Protein AF-A0A1V9VXI8-F1 (afdb_monomer_lite)

Foldseek 3Di:
DCLVVLLVVLVVVLVVLCCVCPPVVNVCVLVVNQWDDDPPPDIDGDDPPPCPPPVPDPVVNSRDPSSVVSVCVSPVPDDPDVDDDDDDD

Radius of gyration: 17.96 Å; chains: 1; bounding box: 34×27×50 Å

Structure (mmCIF, N/CA/C/O backbone):
data_AF-A0A1V9VXI8-F1
#
_entry.id   AF-A0A1V9VXI8-F1
#
loop_
_atom_site.group_PDB
_atom_site.id
_atom_site.type_symbol
_atom_site.label_atom_id
_atom_site.label_alt_id
_atom_site.label_comp_id
_atom_site.label_asym_id
_atom_site.label_entity_id
_atom_site.label_seq_id
_atom_site.pdbx_PDB_ins_code
_atom_site.Cartn_x
_atom_site.Cartn_y
_atom_site.Cartn_z
_atom_site.occupancy
_atom_site.B_iso_or_equiv
_atom_site.auth_seq_id
_atom_site.auth_comp_id
_atom_site.auth_asym_id
_atom_site.auth_atom_id
_atom_site.pdbx_PDB_model_num
ATOM 1 N N . MET A 1 1 ? -23.175 -10.950 21.168 1.00 43.38 1 MET A N 1
ATOM 2 C CA . MET A 1 1 ? -22.484 -11.670 20.072 1.00 43.38 1 MET A CA 1
ATOM 3 C C . MET A 1 1 ? -22.601 -10.862 18.774 1.00 43.38 1 MET A C 1
ATOM 5 O O . MET A 1 1 ? -23.091 -11.370 17.781 1.00 43.38 1 MET A O 1
ATOM 9 N N . ALA A 1 2 ? -22.227 -9.580 18.820 1.00 47.97 2 ALA A N 1
ATOM 10 C CA . ALA A 1 2 ? -22.309 -8.634 17.697 1.00 47.97 2 ALA A CA 1
ATOM 11 C C . ALA A 1 2 ? -21.045 -7.758 17.634 1.00 47.97 2 ALA A C 1
ATOM 13 O O . ALA A 1 2 ? -20.579 -7.487 16.540 1.00 47.97 2 ALA A O 1
ATOM 14 N N . ALA A 1 3 ? -20.446 -7.457 18.799 1.00 46.16 3 ALA A N 1
ATOM 15 C CA . ALA A 1 3 ? -19.145 -6.796 18.935 1.00 46.16 3 ALA A CA 1
ATOM 16 C C . ALA A 1 3 ? -18.062 -7.444 18.049 1.00 46.16 3 ALA A C 1
ATOM 18 O O . ALA A 1 3 ? -17.712 -6.885 17.026 1.00 46.16 3 ALA A O 1
ATOM 19 N N . ALA A 1 4 ? -17.698 -8.711 18.285 1.00 53.19 4 ALA A N 1
ATOM 20 C CA . ALA A 1 4 ? -16.614 -9.382 17.546 1.00 53.19 4 ALA A CA 1
ATOM 21 C C . ALA A 1 4 ? -16.738 -9.431 15.999 1.00 53.19 4 ALA A C 1
ATOM 23 O O . ALA A 1 4 ? -15.779 -9.800 15.328 1.00 53.19 4 ALA A O 1
ATOM 24 N N . ALA A 1 5 ? -17.904 -9.128 15.415 1.00 56.69 5 ALA A N 1
ATOM 25 C CA . ALA A 1 5 ? -18.074 -9.070 13.962 1.00 56.69 5 ALA A CA 1
ATOM 26 C C . ALA A 1 5 ? -17.720 -7.692 13.367 1.00 56.69 5 ALA A C 1
ATOM 28 O O . ALA A 1 5 ? -17.315 -7.627 12.203 1.00 56.69 5 ALA A O 1
ATOM 29 N N . ALA A 1 6 ? -17.867 -6.609 14.136 1.00 59.97 6 ALA A N 1
ATOM 30 C CA . ALA A 1 6 ? -17.541 -5.254 13.696 1.00 59.97 6 ALA A CA 1
ATOM 31 C C . ALA A 1 6 ? -16.016 -5.043 13.648 1.00 59.97 6 ALA A C 1
ATOM 33 O O . ALA A 1 6 ? -15.517 -4.601 12.612 1.00 59.97 6 ALA A O 1
ATOM 34 N N . ASP A 1 7 ? -15.282 -5.518 14.657 1.00 70.06 7 ASP A N 1
ATOM 35 C CA . ASP A 1 7 ? -13.812 -5.528 14.710 1.00 70.06 7 ASP A CA 1
ATOM 36 C C . ASP A 1 7 ? -13.199 -6.255 13.502 1.00 70.06 7 ASP A C 1
ATOM 38 O O . ASP A 1 7 ? -12.383 -5.710 12.758 1.00 70.06 7 ASP A O 1
ATOM 42 N N . LEU A 1 8 ? -13.690 -7.462 13.200 1.00 81.06 8 LEU A N 1
ATOM 43 C CA . LEU A 1 8 ? -13.249 -8.210 12.018 1.00 81.06 8 LEU A CA 1
ATOM 44 C C . LEU A 1 8 ? -13.532 -7.449 10.717 1.00 81.06 8 LEU A C 1
ATOM 46 O O . LEU A 1 8 ? -12.694 -7.441 9.816 1.00 81.06 8 LEU A O 1
ATOM 50 N N . THR A 1 9 ? -14.690 -6.794 10.612 1.00 85.06 9 THR A N 1
ATOM 51 C CA . THR A 1 9 ? -15.060 -6.014 9.421 1.00 85.06 9 THR A CA 1
ATOM 52 C C . THR A 1 9 ? -14.133 -4.813 9.235 1.00 85.06 9 THR A C 1
ATOM 54 O O . THR A 1 9 ? -13.624 -4.608 8.131 1.00 85.06 9 THR A O 1
ATOM 57 N N . ALA A 1 10 ? -13.835 -4.084 10.313 1.00 82.38 10 ALA A N 1
ATOM 58 C CA . ALA A 1 10 ? -12.895 -2.966 10.309 1.00 82.38 10 ALA A CA 1
ATOM 59 C C . ALA A 1 10 ? -11.485 -3.412 9.881 1.00 82.38 10 ALA A C 1
ATOM 61 O O . ALA A 1 10 ? -10.855 -2.779 9.029 1.00 82.38 10 ALA A O 1
ATOM 62 N N . ILE A 1 11 ? -11.020 -4.557 10.394 1.00 84.44 11 ILE A N 1
ATOM 63 C CA . ILE A 1 11 ? -9.741 -5.166 10.006 1.00 84.44 11 ILE A CA 1
ATOM 64 C C . ILE A 1 11 ? -9.729 -5.526 8.514 1.00 84.44 11 ILE A C 1
ATOM 66 O O . ILE A 1 11 ? -8.735 -5.271 7.82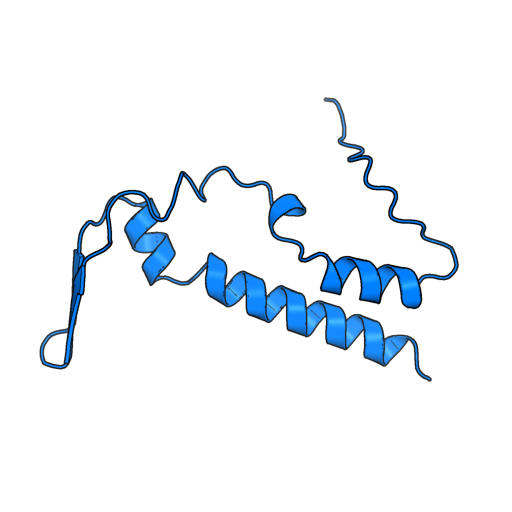7 1.00 84.44 11 ILE A O 1
ATOM 70 N N . TYR A 1 12 ? -10.798 -6.122 7.983 1.00 87.25 12 TYR A N 1
ATOM 71 C CA . TYR A 1 12 ? -10.864 -6.476 6.561 1.00 87.25 12 TYR A CA 1
ATOM 72 C C . TYR A 1 12 ? -10.854 -5.245 5.654 1.00 87.25 12 TYR A C 1
ATOM 74 O O . TYR A 1 12 ? -10.150 -5.243 4.641 1.00 87.25 12 TYR A O 1
ATOM 82 N N . GLU A 1 13 ? -11.589 -4.199 6.020 1.00 84.38 13 GLU A N 1
ATOM 83 C CA . GLU A 1 13 ? -11.659 -2.966 5.240 1.00 84.38 13 GLU A CA 1
ATOM 84 C C . GLU A 1 13 ? -10.321 -2.214 5.243 1.00 84.38 13 GLU A C 1
ATOM 86 O O . GLU A 1 13 ? -9.820 -1.826 4.182 1.00 84.38 13 GLU A O 1
ATOM 91 N N . PHE A 1 14 ? -9.672 -2.110 6.406 1.00 86.25 14 PHE A N 1
ATOM 92 C CA . PHE A 1 14 ? -8.343 -1.514 6.499 1.00 86.25 14 PHE A CA 1
ATOM 93 C C . PHE A 1 14 ? -7.299 -2.305 5.700 1.00 86.25 14 PHE A C 1
ATOM 95 O O . PHE A 1 14 ? -6.516 -1.726 4.945 1.00 86.25 14 PHE A O 1
ATOM 102 N N . ASN A 1 15 ? -7.320 -3.639 5.785 1.00 85.50 15 ASN A N 1
ATOM 103 C CA . ASN A 1 15 ? -6.416 -4.487 5.007 1.00 85.50 15 ASN A CA 1
ATOM 104 C C . ASN A 1 15 ? -6.621 -4.325 3.496 1.00 85.50 15 ASN A C 1
ATOM 106 O O . ASN A 1 15 ? -5.640 -4.267 2.751 1.00 85.50 15 ASN A O 1
ATOM 110 N N . ALA A 1 16 ? -7.869 -4.220 3.031 1.00 86.62 16 ALA A N 1
ATOM 111 C CA . ALA A 1 16 ? -8.153 -3.969 1.620 1.00 86.62 16 ALA A CA 1
ATOM 112 C C . ALA A 1 16 ? -7.525 -2.646 1.154 1.00 86.62 16 ALA A C 1
ATOM 114 O O . ALA A 1 16 ? -6.906 -2.594 0.087 1.00 86.62 16 ALA A O 1
ATOM 115 N N . TYR A 1 17 ? -7.609 -1.603 1.981 1.00 84.50 17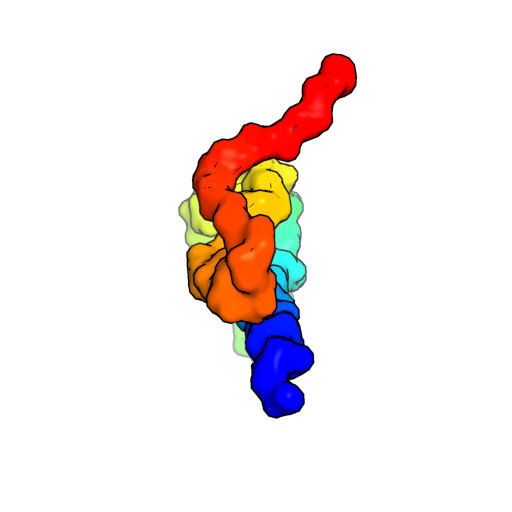 TYR A N 1
ATOM 116 C CA . TYR A 1 17 ? -6.990 -0.314 1.693 1.00 84.50 17 TYR A CA 1
ATOM 117 C C . TYR A 1 17 ? -5.454 -0.391 1.675 1.00 84.50 17 TYR A C 1
ATOM 119 O O . TYR A 1 17 ? -4.817 0.084 0.729 1.00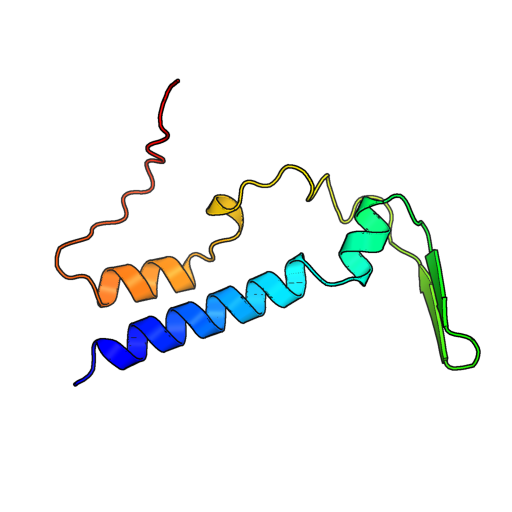 84.50 17 TYR A O 1
ATOM 127 N N . LEU A 1 18 ? -4.842 -1.070 2.651 1.00 83.88 18 LEU A N 1
ATOM 128 C CA . LEU A 1 18 ? -3.388 -1.266 2.697 1.00 83.88 18 LEU A CA 1
ATOM 129 C C . LEU A 1 18 ? -2.856 -2.005 1.468 1.00 83.88 18 LEU A C 1
ATOM 131 O O . LEU A 1 18 ? -1.821 -1.616 0.927 1.00 83.88 18 LEU A O 1
ATOM 135 N N . VAL A 1 19 ? -3.564 -3.032 0.991 1.00 85.12 19 VAL A N 1
ATOM 136 C CA . VAL A 1 19 ? -3.180 -3.767 -0.224 1.00 85.12 19 VAL A CA 1
ATOM 137 C C . VAL A 1 19 ? -3.186 -2.847 -1.446 1.00 85.12 19 VAL A C 1
ATOM 139 O O . VAL A 1 19 ? -2.296 -2.947 -2.290 1.00 85.12 19 VAL A O 1
ATOM 142 N N . ILE A 1 20 ? -4.133 -1.910 -1.536 1.00 83.50 20 ILE A N 1
ATOM 143 C CA . ILE A 1 20 ? -4.168 -0.921 -2.622 1.00 83.50 20 ILE A CA 1
ATOM 144 C C . ILE A 1 20 ? -2.976 0.032 -2.515 1.00 83.50 20 ILE A C 1
ATOM 146 O O . ILE A 1 20 ? -2.314 0.296 -3.518 1.00 83.50 20 ILE A O 1
ATOM 150 N N . VAL A 1 21 ? -2.666 0.530 -1.320 1.00 80.12 21 VAL A N 1
ATOM 151 C CA . VAL A 1 21 ? -1.606 1.529 -1.119 1.00 80.12 21 VAL A CA 1
ATOM 152 C C . VAL A 1 21 ? -0.207 0.926 -1.288 1.00 80.12 21 VAL A C 1
ATOM 154 O O . VAL A 1 21 ? 0.628 1.503 -1.996 1.00 80.12 21 VAL A O 1
ATOM 157 N N . TYR A 1 22 ? 0.048 -0.234 -0.681 1.00 81.06 22 TYR A N 1
ATOM 158 C CA . TYR A 1 22 ? 1.362 -0.886 -0.592 1.00 81.06 22 TYR A CA 1
ATOM 159 C C . TYR A 1 22 ? 1.595 -1.992 -1.627 1.00 81.06 22 TYR A C 1
ATOM 161 O O . TYR A 1 22 ? 2.497 -2.813 -1.465 1.00 81.06 22 TYR A O 1
ATOM 169 N N . ASN A 1 23 ? 0.830 -2.012 -2.719 1.00 84.81 23 ASN A N 1
ATOM 170 C CA . ASN A 1 23 ? 1.110 -2.941 -3.807 1.00 84.81 23 ASN A CA 1
ATOM 171 C C . ASN A 1 23 ? 2.499 -2.694 -4.440 1.00 84.81 23 ASN A C 1
ATOM 173 O O . ASN A 1 23 ? 3.044 -1.583 -4.428 1.00 84.81 23 ASN A O 1
ATOM 177 N N . ASP A 1 24 ? 3.053 -3.737 -5.060 1.00 84.38 24 ASP A N 1
ATOM 178 C CA . ASP A 1 24 ? 4.385 -3.691 -5.676 1.00 84.38 24 ASP A CA 1
ATOM 179 C C . ASP A 1 24 ? 4.498 -2.670 -6.815 1.00 84.38 24 ASP A C 1
ATOM 181 O O . ASP A 1 24 ? 5.563 -2.096 -7.033 1.00 84.38 24 ASP A O 1
ATOM 185 N N . THR A 1 25 ? 3.402 -2.389 -7.519 1.00 82.81 25 THR A N 1
ATOM 186 C CA . THR A 1 25 ? 3.376 -1.400 -8.607 1.00 82.81 25 THR A CA 1
ATOM 187 C C . THR A 1 25 ? 3.608 0.016 -8.067 1.00 82.81 25 THR A C 1
ATOM 189 O O . THR A 1 25 ? 4.448 0.752 -8.587 1.00 82.81 25 THR A O 1
ATOM 192 N N . ASN A 1 26 ? 2.956 0.366 -6.958 1.00 81.62 26 ASN A N 1
ATOM 193 C CA . ASN A 1 26 ? 3.160 1.625 -6.251 1.00 81.62 26 ASN A CA 1
ATOM 194 C C . ASN A 1 26 ? 4.552 1.681 -5.619 1.00 81.62 26 ASN A C 1
ATOM 196 O O . ASN A 1 26 ? 5.204 2.723 -5.672 1.00 81.62 26 ASN A O 1
ATOM 200 N N . LYS A 1 27 ? 5.043 0.567 -5.061 1.00 83.19 27 LYS A N 1
ATOM 201 C CA . LYS A 1 27 ? 6.410 0.468 -4.528 1.00 83.19 27 LYS A CA 1
ATOM 202 C C . LYS A 1 27 ? 7.461 0.768 -5.600 1.00 83.19 27 LYS A C 1
ATOM 204 O O . LYS A 1 27 ? 8.379 1.541 -5.344 1.00 83.19 27 LYS A O 1
ATOM 209 N N . MET A 1 28 ? 7.313 0.208 -6.800 1.00 85.00 28 MET A N 1
ATOM 210 C CA . MET A 1 28 ? 8.206 0.483 -7.931 1.00 85.00 28 MET A CA 1
ATOM 211 C C . MET A 1 28 ? 8.171 1.960 -8.335 1.00 85.00 28 MET A C 1
ATOM 213 O O . MET A 1 28 ? 9.224 2.564 -8.541 1.00 85.00 28 MET A O 1
ATOM 217 N N . GLN A 1 29 ? 6.984 2.570 -8.375 1.00 81.06 29 GLN A N 1
ATOM 218 C CA . GLN A 1 29 ? 6.861 4.001 -8.649 1.00 81.06 29 GLN A CA 1
ATOM 219 C C . GLN A 1 29 ? 7.550 4.857 -7.567 1.00 81.06 29 GLN A C 1
ATOM 221 O O . GLN A 1 29 ? 8.263 5.799 -7.909 1.00 81.06 29 GLN A O 1
ATOM 226 N N . ARG A 1 30 ? 7.419 4.508 -6.275 1.00 77.94 30 ARG A N 1
ATOM 227 C CA . ARG A 1 30 ? 8.127 5.184 -5.161 1.00 77.94 30 ARG A CA 1
ATOM 228 C C . ARG A 1 30 ? 9.651 5.092 -5.284 1.00 77.94 30 ARG A C 1
ATOM 230 O O . ARG A 1 30 ? 10.352 5.988 -4.833 1.00 77.94 30 ARG A O 1
ATOM 237 N N . GLN A 1 31 ? 10.164 4.026 -5.897 1.00 81.69 31 GLN A N 1
ATOM 238 C CA . GLN A 1 31 ? 11.594 3.839 -6.175 1.00 81.69 31 GLN A CA 1
ATOM 239 C C . GLN A 1 31 ? 12.074 4.606 -7.422 1.00 81.69 31 GLN A C 1
ATOM 241 O O . GLN A 1 31 ? 13.232 4.476 -7.810 1.00 81.69 31 GLN A O 1
ATOM 246 N N . GLY A 1 32 ? 11.204 5.398 -8.058 1.00 79.50 32 GLY A N 1
ATOM 247 C CA . GLY A 1 32 ? 11.544 6.204 -9.231 1.00 79.50 32 GLY A CA 1
ATOM 248 C C . GLY A 1 32 ? 11.480 5.446 -10.559 1.00 79.50 32 GLY A C 1
ATOM 249 O O . GLY A 1 32 ? 11.953 5.953 -11.575 1.00 79.50 32 GLY A O 1
ATOM 250 N N . ILE A 1 33 ? 10.895 4.242 -10.595 1.00 83.31 33 ILE A N 1
ATOM 251 C CA . ILE A 1 33 ? 10.681 3.519 -11.854 1.00 83.31 33 ILE A CA 1
ATOM 252 C C . ILE A 1 33 ? 9.575 4.235 -12.634 1.00 83.31 33 ILE A C 1
ATOM 254 O O . ILE A 1 33 ? 8.452 4.340 -12.155 1.00 83.31 33 ILE A O 1
ATOM 258 N N . ALA A 1 34 ? 9.875 4.704 -13.849 1.00 81.94 34 ALA A N 1
ATOM 259 C CA . ALA A 1 34 ? 8.915 5.411 -14.710 1.00 81.94 34 ALA A CA 1
ATOM 260 C C . ALA A 1 34 ? 7.991 4.467 -15.509 1.00 81.94 34 ALA A C 1
ATOM 262 O O . ALA A 1 34 ? 6.872 4.827 -15.887 1.00 81.94 34 ALA A O 1
ATOM 263 N N . SER A 1 35 ? 8.445 3.240 -15.768 1.00 85.00 35 SER A N 1
ATOM 264 C CA . SER A 1 35 ? 7.671 2.207 -16.459 1.00 85.00 35 SER A CA 1
ATOM 265 C C . SER A 1 35 ? 8.291 0.830 -16.267 1.00 85.00 35 SER A C 1
ATOM 267 O O . SER A 1 35 ? 9.514 0.720 -16.201 1.00 85.00 35 SER A O 1
ATOM 269 N N . PHE A 1 36 ? 7.468 -0.215 -16.280 1.00 87.88 36 PHE A N 1
ATOM 270 C CA . PHE A 1 36 ? 7.919 -1.607 -16.338 1.00 87.88 36 PHE A CA 1
ATOM 271 C C . PHE A 1 36 ? 7.087 -2.390 -17.358 1.00 87.88 36 PHE A C 1
ATOM 273 O O . PHE A 1 36 ? 5.966 -2.012 -17.701 1.00 87.88 36 PHE A O 1
ATOM 280 N N . SER A 1 37 ? 7.629 -3.489 -17.875 1.00 89.75 37 SER A N 1
ATOM 281 C CA . SER A 1 37 ? 6.929 -4.350 -18.831 1.00 89.75 37 SER A CA 1
ATOM 282 C C . SER A 1 37 ? 7.065 -5.811 -18.451 1.00 89.75 37 SER A C 1
ATOM 284 O O . SER A 1 37 ? 8.153 -6.256 -18.094 1.00 89.75 37 SER A O 1
ATOM 286 N N . VAL A 1 38 ? 5.976 -6.559 -18.606 1.00 86.94 38 VAL A N 1
ATOM 287 C CA . VAL A 1 38 ? 5.972 -8.017 -18.492 1.00 86.94 38 VAL A CA 1
ATOM 288 C C . VAL A 1 38 ? 5.942 -8.592 -19.905 1.00 86.94 38 VAL A C 1
ATOM 290 O O . VAL A 1 38 ? 4.988 -8.360 -20.656 1.00 86.94 38 VAL A O 1
ATOM 293 N N . THR A 1 39 ? 7.003 -9.308 -20.281 1.00 91.44 39 THR A N 1
ATOM 294 C CA . THR A 1 39 ? 7.164 -9.888 -21.622 1.00 91.44 39 THR A CA 1
ATOM 295 C C . THR A 1 39 ? 5.958 -10.753 -21.991 1.00 91.44 39 THR A C 1
ATOM 297 O O . THR A 1 39 ? 5.562 -11.627 -21.228 1.00 91.44 39 THR A O 1
ATOM 300 N N . GLY A 1 40 ? 5.370 -10.499 -23.164 1.00 88.31 40 GLY A N 1
ATOM 301 C CA . GLY A 1 40 ? 4.217 -11.248 -23.678 1.00 88.31 40 GLY A CA 1
ATOM 302 C C . GLY A 1 40 ? 2.861 -10.878 -23.067 1.00 88.31 40 GLY A C 1
ATOM 303 O O . GLY A 1 40 ? 1.852 -11.422 -23.503 1.00 88.31 40 GLY A O 1
ATOM 304 N N . VAL A 1 41 ? 2.812 -9.954 -22.100 1.00 89.56 41 VAL A N 1
ATOM 305 C CA . VAL A 1 41 ? 1.564 -9.549 -21.433 1.00 89.56 41 VAL A CA 1
ATOM 306 C C . VAL A 1 41 ? 1.245 -8.085 -21.714 1.00 89.56 41 VAL A C 1
ATOM 308 O O . VAL A 1 41 ? 0.284 -7.791 -22.424 1.00 89.56 41 VAL A O 1
ATOM 311 N N . ARG A 1 42 ? 2.020 -7.147 -21.144 1.00 86.94 42 ARG A N 1
ATOM 312 C CA . ARG A 1 42 ? 1.735 -5.706 -21.238 1.00 86.94 42 ARG A CA 1
ATOM 313 C C . ARG A 1 42 ? 2.892 -4.840 -20.733 1.00 86.94 42 ARG A C 1
ATOM 315 O O . ARG A 1 42 ? 3.657 -5.245 -19.860 1.00 86.94 42 ARG A O 1
ATOM 322 N N . SER A 1 43 ? 2.972 -3.614 -21.247 1.00 85.19 43 SER A N 1
ATOM 323 C CA . SER A 1 43 ? 3.792 -2.528 -20.700 1.00 85.19 43 SER A CA 1
ATOM 324 C C . SER A 1 43 ? 2.952 -1.569 -19.855 1.00 85.19 43 SER A C 1
ATOM 326 O O . SER A 1 43 ? 1.879 -1.144 -20.294 1.00 85.19 43 SER A O 1
ATOM 328 N N . PHE A 1 44 ? 3.471 -1.169 -18.700 1.00 84.94 44 PHE A N 1
ATOM 329 C CA . PHE A 1 44 ? 2.857 -0.218 -17.780 1.00 84.94 44 PHE A CA 1
ATOM 330 C C . PHE A 1 44 ? 3.726 1.035 -17.700 1.00 84.94 44 PHE A C 1
ATOM 332 O O . PHE A 1 44 ? 4.931 0.948 -17.471 1.00 84.94 44 PHE A O 1
ATOM 339 N N . LYS A 1 45 ? 3.120 2.205 -17.908 1.00 84.62 45 LYS A N 1
ATOM 340 C CA . LYS A 1 45 ? 3.770 3.504 -17.714 1.00 84.62 45 LYS A CA 1
ATOM 341 C C . LYS A 1 45 ? 3.058 4.241 -16.596 1.00 84.62 45 LYS A C 1
ATOM 343 O O . LYS A 1 45 ? 1.827 4.294 -16.596 1.00 84.62 45 LYS A O 1
ATOM 348 N N . PHE A 1 46 ? 3.824 4.809 -15.675 1.00 79.75 46 PHE A N 1
ATOM 349 C CA . PHE A 1 46 ? 3.258 5.629 -14.617 1.00 79.75 46 PHE A CA 1
ATOM 350 C C . PHE A 1 46 ? 2.957 7.024 -15.156 1.00 79.75 46 PHE A C 1
ATOM 352 O O . PHE A 1 46 ? 3.726 7.585 -15.938 1.00 79.75 46 PHE A O 1
ATOM 359 N N . LYS A 1 47 ? 1.817 7.585 -14.751 1.00 74.69 47 LYS A N 1
ATOM 360 C CA . LYS A 1 47 ? 1.537 9.002 -14.967 1.00 74.69 47 LYS A CA 1
ATOM 361 C C . LYS A 1 47 ? 2.329 9.788 -13.923 1.00 74.69 47 LYS A C 1
ATOM 363 O O . LYS A 1 47 ? 2.290 9.455 -12.738 1.00 74.69 47 LYS A O 1
ATOM 368 N N . GLU A 1 48 ? 3.066 10.788 -14.384 1.00 61.94 48 GLU A N 1
ATOM 369 C CA . GLU A 1 48 ? 3.923 11.643 -13.563 1.00 61.94 48 GLU A CA 1
ATOM 370 C C . GLU A 1 48 ? 3.134 12.213 -12.365 1.00 61.94 48 GLU A C 1
ATOM 372 O O . GLU A 1 48 ? 1.997 12.663 -12.521 1.00 61.94 48 GLU A O 1
ATOM 377 N N . ASN A 1 49 ? 3.722 12.128 -11.166 1.00 54.25 49 ASN A N 1
ATOM 378 C CA . ASN A 1 49 ? 3.224 12.657 -9.884 1.00 54.25 49 ASN A CA 1
ATOM 379 C C . ASN A 1 49 ? 1.992 12.008 -9.221 1.00 54.25 49 ASN A C 1
ATOM 381 O O . ASN A 1 49 ? 1.495 12.551 -8.239 1.00 54.25 49 ASN A O 1
ATOM 385 N N . ASN A 1 50 ? 1.516 10.833 -9.648 1.00 54.81 50 ASN A N 1
ATOM 386 C CA . ASN A 1 50 ? 0.358 10.207 -8.972 1.00 54.81 50 ASN A CA 1
ATOM 387 C C . ASN A 1 50 ? 0.671 9.596 -7.591 1.00 54.81 50 ASN A C 1
ATOM 389 O O . ASN A 1 50 ? -0.219 9.129 -6.889 1.00 54.81 50 ASN A O 1
ATOM 393 N N . VAL A 1 51 ? 1.950 9.573 -7.229 1.00 54.25 51 VAL A N 1
ATOM 394 C CA . VAL A 1 51 ? 2.449 9.108 -5.944 1.00 54.25 51 VAL A CA 1
ATOM 395 C C . VAL A 1 51 ? 3.351 10.224 -5.419 1.00 54.25 51 VAL A C 1
ATOM 397 O O . VAL A 1 51 ? 4.573 10.131 -5.500 1.00 54.25 51 VAL A O 1
ATOM 400 N N . PHE A 1 52 ? 2.747 11.329 -4.966 1.00 53.56 52 PHE A N 1
ATOM 401 C CA . PHE A 1 52 ? 3.436 12.276 -4.084 1.00 53.56 52 PHE A CA 1
ATOM 402 C C . PHE A 1 52 ? 3.917 11.456 -2.893 1.00 53.56 52 PHE A C 1
ATOM 404 O O . PHE A 1 52 ? 3.081 10.908 -2.186 1.00 53.56 52 PHE A O 1
ATOM 411 N N . SER A 1 53 ? 5.231 11.238 -2.795 1.00 48.66 53 SER A N 1
ATOM 412 C CA . SER A 1 53 ? 5.920 10.696 -1.620 1.00 48.66 53 SER A CA 1
ATOM 413 C C . SER A 1 53 ? 5.039 9.852 -0.682 1.00 48.66 53 SER A C 1
ATOM 415 O O . SER A 1 53 ? 4.877 10.154 0.490 1.00 48.66 53 SER A O 1
ATOM 417 N N . THR A 1 54 ? 4.543 8.692 -1.119 1.00 49.19 54 THR A N 1
ATOM 418 C CA . THR A 1 54 ? 3.967 7.704 -0.171 1.00 49.19 54 THR A CA 1
ATOM 419 C C . THR A 1 54 ? 5.052 7.061 0.715 1.00 49.19 54 THR A C 1
ATOM 421 O O . THR A 1 54 ? 4.845 6.031 1.350 1.00 49.19 54 THR A O 1
ATOM 424 N N . ILE A 1 55 ? 6.245 7.653 0.733 1.00 49.78 55 ILE A N 1
ATOM 425 C CA . ILE A 1 55 ? 7.287 7.456 1.734 1.00 49.78 55 ILE A CA 1
ATOM 426 C C . ILE A 1 55 ? 6.964 8.278 3.003 1.00 49.78 55 ILE A C 1
ATOM 428 O O . ILE A 1 55 ? 7.488 7.953 4.060 1.00 49.78 55 ILE A O 1
ATOM 432 N N . GLU A 1 56 ? 6.069 9.274 2.937 1.00 53.50 56 GLU A N 1
ATOM 433 C CA . GLU A 1 56 ? 5.861 10.247 4.023 1.00 53.50 56 GLU A CA 1
ATOM 434 C C . GLU A 1 56 ? 4.427 10.355 4.549 1.00 53.50 56 GLU A C 1
ATOM 436 O O . GLU A 1 56 ? 4.231 11.028 5.555 1.00 53.50 56 GLU A O 1
ATOM 441 N N . GLN A 1 57 ? 3.428 9.701 3.940 1.00 64.12 57 GLN A N 1
ATOM 442 C CA . GLN A 1 57 ? 2.097 9.694 4.553 1.00 64.12 57 GLN A CA 1
ATOM 443 C C . GLN A 1 57 ? 2.136 8.855 5.836 1.00 64.12 57 GLN A C 1
ATOM 445 O O . GLN A 1 57 ? 2.429 7.653 5.761 1.00 64.12 57 GLN A O 1
ATOM 450 N N . PRO A 1 58 ? 1.879 9.455 7.010 1.00 70.00 58 PRO A N 1
ATOM 451 C CA . PRO A 1 58 ? 1.847 8.720 8.260 1.00 70.00 58 PRO A CA 1
ATOM 452 C C . PRO A 1 58 ? 0.745 7.662 8.195 1.00 70.00 58 PRO A C 1
ATOM 454 O O . PRO A 1 58 ? -0.298 7.859 7.575 1.00 70.00 58 PRO A O 1
ATOM 457 N N . LEU A 1 59 ? 0.962 6.520 8.852 1.00 69.88 59 LEU A N 1
ATOM 458 C CA . LEU A 1 59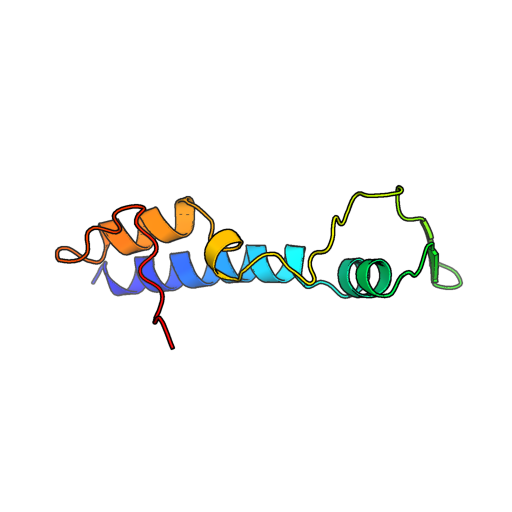 ? 0.001 5.410 8.849 1.00 69.88 59 LEU A CA 1
ATOM 459 C C . LEU A 1 59 ? -1.396 5.851 9.322 1.00 69.88 59 LEU A C 1
ATOM 461 O O . LEU A 1 59 ? -2.389 5.298 8.866 1.00 69.88 59 LEU A O 1
ATOM 465 N N . SER A 1 60 ? -1.465 6.874 10.177 1.00 72.75 60 SER A N 1
ATOM 466 C CA . SER A 1 60 ? -2.706 7.507 10.628 1.00 72.75 60 SER A CA 1
ATOM 467 C C . SER A 1 60 ? -3.527 8.135 9.497 1.00 72.75 60 SER A C 1
ATOM 469 O O . SER A 1 60 ? -4.748 8.069 9.551 1.00 72.75 60 SER A O 1
ATOM 471 N N . GLU A 1 61 ? -2.897 8.687 8.457 1.00 75.75 61 GLU A N 1
ATOM 472 C CA . GLU A 1 61 ? -3.594 9.208 7.267 1.00 75.75 61 GLU A CA 1
ATOM 473 C C . GLU A 1 61 ? -4.109 8.094 6.348 1.00 75.75 61 GLU A C 1
ATOM 475 O O . GLU A 1 61 ? -4.938 8.336 5.472 1.00 75.75 61 GLU A O 1
ATOM 480 N N . LEU A 1 62 ? -3.603 6.871 6.518 1.00 76.38 62 LEU A N 1
ATOM 481 C CA . LEU A 1 62 ? -4.021 5.717 5.730 1.00 76.38 62 LEU A CA 1
ATOM 482 C C . LEU A 1 62 ? -5.205 4.977 6.352 1.00 76.38 62 LEU A C 1
ATOM 484 O O . LEU A 1 62 ? -5.689 4.032 5.734 1.00 76.38 62 LEU A O 1
ATOM 488 N N . ILE A 1 63 ? -5.655 5.363 7.549 1.00 81.50 63 ILE A N 1
ATOM 489 C CA . ILE A 1 63 ? -6.829 4.772 8.192 1.00 81.50 63 ILE A CA 1
ATOM 490 C C . ILE A 1 63 ? -8.080 5.441 7.604 1.00 81.50 63 ILE A C 1
ATOM 492 O O . ILE A 1 63 ? -8.262 6.641 7.796 1.00 81.50 63 ILE A O 1
ATOM 496 N N . PRO A 1 64 ? -8.950 4.705 6.890 1.00 81.69 64 PRO A N 1
ATOM 497 C CA . PRO A 1 64 ? -10.177 5.267 6.342 1.00 81.69 64 PRO A CA 1
ATOM 498 C C . PRO A 1 64 ? -11.164 5.683 7.439 1.00 81.69 64 PRO A C 1
ATOM 500 O O . PRO A 1 64 ? -11.310 4.988 8.446 1.00 81.69 64 PRO A O 1
ATOM 503 N N . ASP A 1 65 ? -11.937 6.742 7.189 1.00 81.94 65 ASP A N 1
ATOM 504 C CA . ASP A 1 65 ? -12.994 7.203 8.105 1.00 81.94 65 ASP A CA 1
ATOM 505 C C . ASP A 1 65 ? -14.049 6.122 8.396 1.00 81.94 65 ASP A C 1
ATOM 507 O O . ASP A 1 65 ? -14.645 6.109 9.472 1.00 81.94 65 ASP A O 1
ATOM 511 N N . SER A 1 66 ? -14.284 5.201 7.456 1.00 82.94 66 SER A N 1
ATOM 512 C CA . SER A 1 66 ? -15.188 4.060 7.643 1.00 82.94 66 SER A CA 1
ATOM 513 C C . SER A 1 66 ? -14.688 3.090 8.714 1.00 82.94 66 SER A C 1
ATOM 515 O O . SER A 1 66 ? -15.476 2.619 9.530 1.00 82.94 66 SER A O 1
ATOM 517 N N . VAL A 1 67 ? -13.376 2.847 8.767 1.00 82.25 67 VAL A N 1
ATOM 518 C CA . VAL A 1 67 ? -12.741 2.001 9.786 1.00 82.25 67 VAL A CA 1
ATOM 519 C C . VAL A 1 67 ? -12.856 2.660 11.160 1.00 82.25 67 VAL A C 1
ATOM 521 O O . VAL A 1 67 ? -13.198 1.985 12.128 1.00 82.25 67 VAL A O 1
ATOM 524 N N . LEU A 1 68 ? -12.648 3.979 11.247 1.00 80.88 68 LEU A N 1
ATOM 525 C CA . LEU A 1 68 ? -12.811 4.728 12.501 1.00 80.88 68 LEU A CA 1
ATOM 526 C C . LEU A 1 68 ? -14.256 4.663 13.018 1.00 80.88 68 LEU A C 1
ATOM 528 O O . LEU A 1 68 ? -14.467 4.388 14.195 1.00 80.88 68 LEU A O 1
ATOM 532 N N . GLN A 1 69 ? -15.246 4.827 12.136 1.00 81.94 69 GLN A N 1
ATOM 533 C CA . GLN A 1 69 ? -16.665 4.718 12.496 1.00 81.94 69 GLN A CA 1
ATOM 534 C C . GLN A 1 69 ? -17.041 3.319 12.997 1.00 81.94 69 GLN A C 1
ATOM 536 O O . GLN A 1 69 ? -17.812 3.196 13.947 1.00 81.94 69 GLN A O 1
ATOM 541 N N . LEU A 1 70 ? -16.497 2.259 12.387 1.00 81.19 70 LEU A N 1
ATOM 542 C CA . LEU A 1 70 ? -16.727 0.886 12.848 1.00 81.19 70 LEU A CA 1
ATOM 543 C C . LEU A 1 70 ? -16.166 0.663 14.262 1.00 81.19 70 LEU A C 1
ATOM 545 O O . LEU A 1 70 ? -16.829 0.029 15.081 1.00 81.19 70 LEU A O 1
ATOM 549 N N . ILE A 1 71 ? -14.992 1.228 14.560 1.00 77.44 71 ILE A N 1
ATOM 550 C CA . ILE A 1 71 ? -14.354 1.131 15.881 1.00 77.44 71 ILE A CA 1
ATOM 551 C C . ILE A 1 71 ? -15.137 1.922 16.943 1.00 77.44 71 ILE A C 1
ATOM 553 O O . ILE A 1 71 ? -15.335 1.409 18.046 1.00 77.44 71 ILE A O 1
ATOM 557 N N . GLU A 1 72 ? -15.608 3.136 16.627 1.00 78.12 72 GLU A N 1
ATOM 558 C CA . GLU A 1 72 ? -16.422 3.953 17.547 1.00 78.12 72 GLU A CA 1
ATOM 559 C C . GLU A 1 72 ? -17.760 3.292 17.892 1.00 78.12 72 GLU A C 1
ATOM 561 O O . GLU A 1 72 ? -18.194 3.338 19.039 1.00 78.12 72 GLU A O 1
ATOM 566 N N . VAL A 1 73 ? -18.419 2.652 16.919 1.00 77.62 73 VAL A N 1
ATOM 567 C CA . VAL A 1 73 ? -19.697 1.958 17.153 1.00 77.62 73 VAL A CA 1
ATOM 568 C C . VAL A 1 73 ? -19.532 0.767 18.098 1.00 77.62 73 VAL A C 1
ATOM 570 O O . VAL A 1 73 ? -20.448 0.457 18.859 1.00 77.62 73 VAL A O 1
ATOM 573 N N . GLU A 1 74 ? -18.392 0.080 18.047 1.00 75.25 74 GLU A N 1
ATOM 574 C CA . GLU A 1 74 ? -18.137 -1.089 18.891 1.00 75.25 74 GLU A CA 1
ATOM 575 C C . GLU A 1 74 ? -17.604 -0.721 20.279 1.00 75.25 74 GLU A C 1
ATOM 577 O O . GLU A 1 74 ? -17.857 -1.426 21.259 1.00 75.25 74 GLU A O 1
ATOM 582 N N . SER A 1 75 ? -16.881 0.390 20.376 1.00 68.81 75 SER A N 1
ATOM 583 C CA . SER A 1 75 ? -16.240 0.820 21.609 1.00 68.81 75 SER A CA 1
ATOM 584 C C . SER A 1 75 ? -17.092 1.877 22.307 1.00 68.81 75 SER A C 1
ATOM 586 O O . SER A 1 75 ? -16.866 3.070 22.132 1.00 68.81 75 SER A O 1
ATOM 588 N N . GLU A 1 76 ? -18.048 1.446 23.138 1.00 65.25 76 GLU A N 1
ATOM 589 C CA . GLU A 1 76 ? -18.964 2.346 23.873 1.00 65.25 76 GLU A CA 1
ATOM 590 C C . GLU A 1 76 ? -18.233 3.434 24.700 1.00 65.25 76 GLU A C 1
ATOM 592 O O . GLU A 1 76 ? -18.793 4.504 24.941 1.00 65.25 76 GLU A O 1
ATOM 597 N N . ASP A 1 77 ? -16.967 3.197 25.070 1.00 62.81 77 ASP A N 1
ATOM 598 C CA . ASP A 1 77 ? -16.129 4.094 25.879 1.00 62.81 77 ASP A CA 1
ATOM 599 C C . ASP A 1 77 ? -15.073 4.897 25.082 1.00 62.81 77 ASP A C 1
ATOM 601 O O . ASP A 1 77 ? -14.368 5.730 25.664 1.00 62.81 77 ASP A O 1
ATOM 605 N N . LEU A 1 78 ? -14.917 4.673 23.769 1.00 66.81 78 LEU A N 1
ATOM 606 C CA . LEU A 1 78 ? -13.918 5.367 22.939 1.00 66.81 78 LEU A CA 1
ATOM 607 C C . LEU A 1 78 ? -14.585 6.400 22.030 1.00 66.81 78 LEU A C 1
ATOM 609 O O . LEU A 1 78 ? -15.213 6.066 21.033 1.00 66.81 78 LEU A O 1
ATOM 613 N N . GLN A 1 79 ? -14.365 7.678 22.337 1.00 62.75 79 GLN A N 1
ATOM 614 C CA . GLN A 1 79 ? -14.634 8.775 2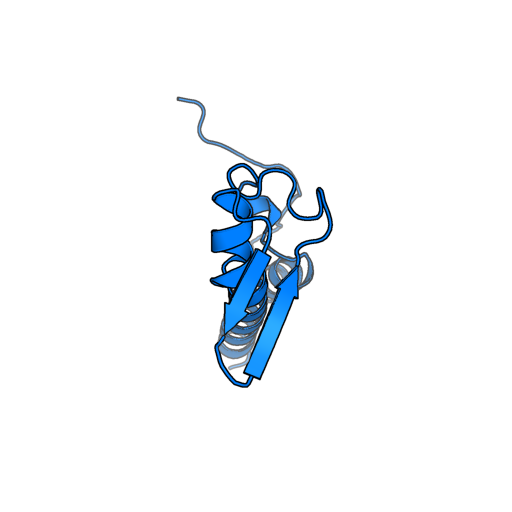1.407 1.00 62.75 79 GLN A CA 1
ATOM 615 C C . GLN A 1 79 ? -13.347 9.095 20.647 1.00 62.75 79 GLN A C 1
ATOM 617 O O . GLN A 1 79 ? -12.412 9.663 21.227 1.00 62.75 79 GLN A O 1
ATOM 622 N N . LEU A 1 80 ? -13.282 8.753 19.358 1.00 66.25 80 LEU A N 1
ATOM 623 C CA . LEU A 1 80 ? -12.143 9.088 18.508 1.00 66.25 80 LEU A CA 1
ATOM 624 C C . LEU A 1 80 ? -12.275 10.557 18.090 1.00 66.25 80 LEU A C 1
ATOM 626 O O . LEU A 1 80 ? -12.614 10.910 16.966 1.00 66.25 80 LEU A O 1
ATOM 630 N N . THR A 1 81 ? -12.002 11.467 19.028 1.00 60.50 81 THR A N 1
ATOM 631 C CA . THR A 1 81 ? -11.880 12.889 18.693 1.00 60.50 81 THR A CA 1
ATOM 632 C C . THR A 1 81 ? -10.706 13.043 17.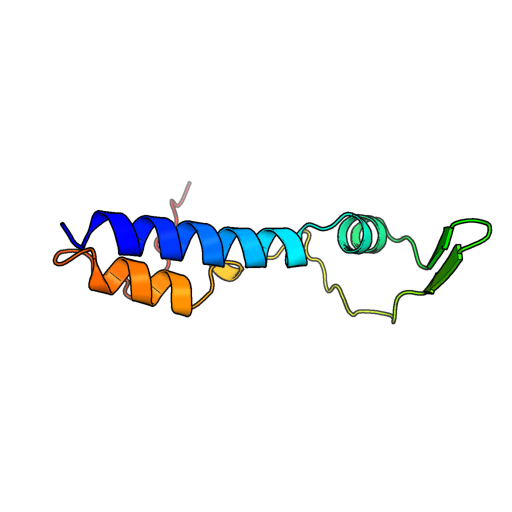724 1.00 60.50 81 THR A C 1
ATOM 634 O O . THR A 1 81 ? -9.637 12.497 17.991 1.00 60.50 81 THR A O 1
ATOM 637 N N . GLY A 1 82 ? -10.858 13.805 16.634 1.00 56.44 82 GLY A N 1
ATOM 638 C CA . GLY A 1 82 ? -9.826 13.994 15.592 1.00 56.44 82 GLY A CA 1
ATOM 639 C C . GLY A 1 82 ? -8.519 14.670 16.047 1.00 56.44 82 GLY A C 1
ATOM 640 O O . GLY A 1 82 ? -7.746 15.165 15.229 1.00 56.44 82 GLY A O 1
ATOM 641 N N . ARG A 1 83 ? -8.268 14.743 17.356 1.00 55.25 83 ARG A N 1
ATOM 642 C CA . ARG A 1 83 ? -7.030 15.230 17.945 1.00 55.25 83 ARG A CA 1
ATOM 643 C C . ARG A 1 83 ? -6.002 14.100 17.959 1.00 55.25 83 ARG A C 1
ATOM 645 O O . ARG A 1 83 ? -6.049 13.218 18.809 1.00 55.25 83 ARG A O 1
ATOM 652 N N . VAL A 1 84 ? -5.033 14.179 17.054 1.00 58.78 84 VAL A N 1
ATOM 653 C CA . VAL A 1 84 ? -3.836 13.331 17.086 1.00 58.78 84 VAL A CA 1
ATOM 654 C C . VAL A 1 84 ? -3.044 13.660 18.357 1.00 58.78 84 VAL A C 1
ATOM 656 O O . VAL A 1 84 ? -2.583 14.790 18.529 1.00 58.78 84 VAL A O 1
ATOM 659 N N . ILE A 1 85 ? -2.928 12.696 19.272 1.00 60.09 85 ILE A N 1
ATOM 660 C CA . ILE A 1 85 ? -2.031 12.779 20.429 1.00 60.09 85 ILE A CA 1
ATOM 661 C C . ILE A 1 85 ? -0.803 11.942 20.085 1.00 60.09 85 ILE A C 1
ATOM 663 O O . ILE A 1 85 ? -0.865 10.717 20.112 1.00 60.09 85 ILE A O 1
ATOM 667 N N . ASP A 1 86 ? 0.285 12.613 19.720 1.00 56.41 86 ASP A N 1
ATOM 668 C CA . ASP A 1 86 ? 1.576 11.972 19.485 1.00 56.41 86 ASP A CA 1
ATOM 669 C C . ASP A 1 86 ? 2.447 12.055 20.747 1.00 56.41 86 ASP A C 1
ATOM 671 O O . ASP A 1 86 ? 2.266 12.945 21.588 1.00 56.41 86 ASP A O 1
ATOM 675 N N . TRP A 1 87 ? 3.384 11.123 20.899 1.00 48.81 87 TRP A N 1
ATOM 676 C CA . TRP A 1 87 ? 4.371 11.187 21.971 1.00 48.81 87 TRP A CA 1
ATOM 677 C C . TRP A 1 87 ? 5.453 12.192 21.585 1.00 48.81 87 TRP A C 1
ATOM 679 O O . TRP A 1 87 ? 6.269 11.939 20.703 1.00 48.81 87 TRP A O 1
ATOM 689 N N . THR A 1 88 ? 5.492 13.332 22.271 1.00 42.50 88 THR A N 1
ATOM 690 C CA . THR A 1 88 ? 6.650 14.224 22.196 1.00 42.50 88 THR A CA 1
ATOM 691 C C . THR A 1 88 ? 7.837 13.535 22.872 1.00 42.50 88 THR A C 1
ATOM 693 O O . THR A 1 88 ? 7.772 13.246 24.069 1.00 42.50 88 THR A O 1
ATOM 696 N N . VAL A 1 89 ? 8.897 13.258 22.109 1.00 46.53 89 VAL A N 1
ATOM 697 C CA . VAL A 1 89 ? 10.221 12.883 22.641 1.00 46.53 89 VAL A CA 1
ATOM 698 C C . VAL A 1 89 ? 10.980 14.137 23.050 1.00 46.53 89 VAL A C 1
ATOM 700 O O . VAL A 1 89 ? 10.947 15.118 22.272 1.00 46.53 89 VAL A O 1
#

Secondary structure (DSSP, 8-state):
--HHHHHHHHHHHHHHHHHHHT-HHHHHHHTT--EEEETTTEEEEPPTTSSS-TTTS-GGGGS-HHHHHHHHHH-TT----S-------

Sequence (89 aa):
MAAAAADLTAIYEFNAYLVIVYNDTNKMQRQGIASFSVTGVRSFKFKENNVFSTIEQPLSELIPDSVLQLIEVESEDLQLTGRVIDWTV

pLDDT: mean 72.93, std 13.74, range [42.5, 91.44]